Protein AF-C5KA38-F1 (afdb_monomer_lite)

pLDDT: mean 78.6, std 17.28, range [44.78, 96.94]

Organism: Perkinsus marinus (strain ATCC 50983 / TXsc) (NCBI:txid423536)

Foldseek 3Di:
DPPPVVVVVVVVVVVLLPPQDAAKDKDWDADLQWIKIKIWHDPDSFFIKIKIWTDGVPGDIDIDIDGRFGWDADSVVGDIGTDD

Secondary structure (DSSP, 8-state):
----HHHHHHHHHHHHHS----EEEEEEEEETTEEEEEEEEE-SSSEEEEEEEEE-TTS--EEEEEEEEEEEEETTTTEEEE--

Structure (mmCIF, N/CA/C/O backbone):
data_AF-C5KA38-F1
#
_entry.id   AF-C5KA38-F1
#
loop_
_atom_site.group_PDB
_atom_site.id
_atom_site.type_symbol
_atom_site.label_atom_id
_atom_site.label_alt_id
_atom_site.label_comp_id
_atom_site.label_asym_id
_atom_site.label_entity_id
_atom_site.label_seq_id
_atom_site.pdbx_PDB_ins_code
_atom_site.Cartn_x
_atom_site.Cartn_y
_atom_site.Cartn_z
_atom_site.occupancy
_atom_site.B_iso_or_equiv
_atom_site.auth_seq_id
_atom_site.auth_comp_id
_atom_site.auth_asym_id
_atom_site.auth_atom_id
_atom_site.pdbx_PDB_model_num
ATOM 1 N N . MET A 1 1 ? 3.571 8.613 51.921 1.00 49.12 1 MET A N 1
ATOM 2 C CA . MET A 1 1 ? 2.685 8.878 50.765 1.00 49.12 1 MET A CA 1
ATOM 3 C C . MET A 1 1 ? 3.511 9.410 49.601 1.00 49.12 1 MET A C 1
ATOM 5 O O . MET A 1 1 ? 3.948 10.547 49.682 1.00 49.12 1 MET A O 1
ATOM 9 N N . ARG A 1 2 ? 3.767 8.593 48.570 1.00 49.91 2 ARG A N 1
ATOM 10 C CA . ARG A 1 2 ? 4.063 9.005 47.176 1.00 49.91 2 ARG A CA 1
ATOM 11 C C . ARG A 1 2 ? 4.232 7.741 46.322 1.00 49.91 2 ARG A C 1
ATOM 13 O O . ARG A 1 2 ? 5.298 7.432 45.816 1.00 49.91 2 ARG A O 1
ATOM 20 N N . GLN A 1 3 ? 3.138 6.995 46.203 1.00 52.00 3 GLN A N 1
ATOM 21 C CA . GLN A 1 3 ? 2.999 5.828 45.327 1.00 52.00 3 GLN A CA 1
ATOM 22 C C . GLN A 1 3 ? 2.129 6.216 44.122 1.00 52.00 3 GLN A C 1
ATOM 24 O O . GLN A 1 3 ? 1.153 5.558 43.802 1.00 52.00 3 GLN A O 1
ATOM 29 N N . TYR A 1 4 ? 2.437 7.357 43.501 1.00 52.06 4 TYR A N 1
ATOM 30 C CA . TYR A 1 4 ? 1.698 7.848 42.332 1.00 52.06 4 TYR A CA 1
ATOM 31 C C . TYR A 1 4 ? 2.521 7.720 41.047 1.00 52.06 4 TYR A C 1
ATOM 33 O O . TYR A 1 4 ? 1.953 7.522 39.984 1.00 52.06 4 TYR A O 1
ATOM 41 N N . SER A 1 5 ? 3.858 7.725 41.130 1.00 50.78 5 SER A N 1
ATOM 42 C CA . SER A 1 5 ? 4.715 7.702 39.934 1.00 50.78 5 SER A CA 1
ATOM 43 C C . SER A 1 5 ? 4.671 6.380 39.158 1.00 50.78 5 SER A C 1
ATOM 45 O O . SER A 1 5 ? 4.836 6.392 37.945 1.00 50.78 5 SER A O 1
ATOM 47 N N . LEU A 1 6 ? 4.430 5.248 39.833 1.00 49.91 6 LEU A N 1
ATOM 48 C CA . LEU A 1 6 ? 4.384 3.932 39.180 1.00 49.91 6 LEU A CA 1
ATOM 49 C C . LEU A 1 6 ? 3.050 3.677 38.453 1.00 49.91 6 LEU A C 1
ATOM 51 O O . LEU A 1 6 ? 3.021 2.991 37.438 1.00 49.91 6 LEU A O 1
ATOM 55 N N . VAL A 1 7 ? 1.952 4.253 38.955 1.00 57.38 7 VAL A N 1
ATOM 56 C CA . VAL A 1 7 ? 0.599 4.053 38.408 1.00 57.38 7 VAL A CA 1
ATOM 57 C C . VAL A 1 7 ? 0.429 4.788 37.074 1.00 57.38 7 VAL A C 1
ATOM 59 O O . VAL A 1 7 ? -0.139 4.231 36.140 1.00 57.38 7 VAL A O 1
ATOM 62 N N . PHE A 1 8 ? 0.989 5.997 36.942 1.00 55.84 8 PHE A N 1
ATOM 63 C CA . PHE A 1 8 ? 0.957 6.749 35.680 1.00 55.84 8 PHE A CA 1
ATOM 64 C C . PHE A 1 8 ? 1.744 6.071 34.551 1.00 55.84 8 PHE A C 1
ATOM 66 O O . PHE A 1 8 ? 1.322 6.140 33.401 1.00 55.84 8 PHE A O 1
ATOM 73 N N . LEU A 1 9 ? 2.849 5.383 34.865 1.00 47.66 9 LEU A N 1
ATOM 74 C CA . LEU A 1 9 ? 3.635 4.665 33.858 1.00 47.66 9 LEU A CA 1
ATOM 75 C C . LEU A 1 9 ? 2.870 3.443 33.317 1.00 47.66 9 LEU A C 1
ATOM 77 O O . LEU A 1 9 ? 2.853 3.213 32.114 1.00 47.66 9 LEU A O 1
ATOM 81 N N . LEU A 1 10 ? 2.180 2.704 34.194 1.00 48.06 10 LEU A N 1
ATOM 82 C CA . LEU A 1 10 ? 1.348 1.555 33.811 1.00 48.06 10 LEU A CA 1
ATOM 83 C C . LEU A 1 10 ? 0.125 1.964 32.974 1.00 48.06 10 LEU A C 1
ATOM 85 O O . LEU A 1 10 ? -0.178 1.287 32.000 1.00 48.06 10 LEU A O 1
ATOM 89 N N . LEU A 1 11 ? -0.531 3.082 33.312 1.00 51.06 11 LEU A N 1
ATOM 90 C CA . LEU A 1 11 ? -1.670 3.627 32.555 1.00 51.06 11 LEU A CA 1
ATOM 91 C C . LEU A 1 11 ? -1.276 4.132 31.159 1.00 51.06 11 LEU A C 1
ATOM 93 O O . LEU A 1 11 ? -2.057 4.021 30.217 1.00 51.06 11 LEU A O 1
ATOM 97 N N . ALA A 1 12 ? -0.070 4.688 31.017 1.00 46.12 12 ALA A N 1
ATOM 98 C CA . ALA A 1 12 ? 0.447 5.109 29.719 1.00 46.12 12 ALA A CA 1
ATOM 99 C C . ALA A 1 12 ? 0.772 3.904 28.821 1.00 46.12 12 ALA A C 1
ATOM 101 O O . ALA A 1 12 ? 0.486 3.945 27.628 1.00 46.12 12 ALA A O 1
ATOM 102 N N . LEU A 1 13 ? 1.311 2.814 29.386 1.00 44.78 13 LEU A N 1
ATOM 103 C CA . LEU A 1 13 ? 1.581 1.589 28.627 1.00 44.78 13 LEU A CA 1
ATOM 104 C C . LEU A 1 13 ? 0.294 0.899 28.156 1.00 44.78 13 LEU A C 1
ATOM 106 O O . LEU A 1 13 ? 0.241 0.466 27.009 1.00 44.78 13 LEU A O 1
ATOM 110 N N . SER A 1 14 ? -0.751 0.828 28.986 1.00 49.09 14 SER A N 1
ATOM 111 C CA . SER A 1 14 ? -2.043 0.283 28.545 1.00 49.09 14 SER A CA 1
ATOM 112 C C . SER A 1 14 ? -2.742 1.177 27.518 1.00 49.09 14 SER A C 1
ATOM 114 O O . SER A 1 14 ? -3.368 0.655 26.605 1.00 49.09 14 SER A O 1
ATOM 116 N N . GLY A 1 15 ? -2.577 2.503 27.596 1.00 48.31 15 GLY A N 1
ATOM 117 C CA . GLY A 1 15 ? -3.078 3.426 26.571 1.00 48.31 15 GLY A CA 1
ATOM 118 C C . GLY A 1 15 ? -2.359 3.316 25.220 1.00 48.31 15 GLY A C 1
ATOM 119 O O . GLY A 1 15 ? -2.988 3.532 24.189 1.00 48.31 15 GLY A O 1
ATOM 120 N N . LEU A 1 16 ? -1.068 2.957 25.204 1.00 46.75 16 LEU A N 1
ATOM 121 C CA . LEU A 1 16 ? -0.330 2.698 23.960 1.00 46.75 16 LEU A CA 1
ATOM 122 C C . LEU A 1 16 ? -0.690 1.346 23.324 1.00 46.75 16 LEU A C 1
ATOM 124 O O . LEU A 1 16 ? -0.650 1.246 22.104 1.00 46.75 16 LEU A O 1
ATOM 128 N N . LEU A 1 17 ? -1.050 0.331 24.120 1.00 49.12 17 LEU A N 1
ATOM 129 C CA . LEU A 1 17 ? -1.506 -0.968 23.599 1.00 49.12 17 LEU A CA 1
ATOM 130 C C . LEU A 1 17 ? -2.908 -0.901 22.959 1.00 49.12 17 LEU A C 1
ATOM 132 O O . LEU A 1 17 ? -3.219 -1.730 22.107 1.00 49.12 17 LEU A O 1
ATOM 136 N N . ASP A 1 18 ? -3.732 0.076 23.351 1.00 50.50 18 ASP A N 1
ATOM 137 C CA . ASP A 1 18 ? -5.098 0.301 22.837 1.00 50.50 18 ASP A CA 1
ATOM 138 C C . ASP A 1 18 ? -5.188 1.433 21.795 1.00 50.50 18 ASP A C 1
ATOM 140 O O . ASP A 1 18 ? -6.260 1.729 21.261 1.00 50.50 18 ASP A O 1
ATOM 144 N N . ALA A 1 19 ? -4.073 2.102 21.489 1.00 55.47 19 ALA A N 1
ATOM 145 C CA . ALA A 1 19 ? -4.055 3.128 20.458 1.00 55.47 19 ALA A CA 1
ATOM 146 C C . ALA A 1 19 ? -4.146 2.447 19.088 1.00 55.47 19 ALA A C 1
ATOM 148 O O . ALA A 1 19 ? -3.142 1.995 18.538 1.00 55.47 19 ALA A O 1
ATOM 149 N N . GLN A 1 20 ? -5.359 2.368 18.534 1.00 62.72 20 GLN A N 1
ATOM 150 C CA . GLN A 1 20 ? -5.541 1.971 17.140 1.00 62.72 20 GLN A CA 1
ATOM 151 C C . GLN A 1 20 ? -4.596 2.786 16.245 1.00 62.72 20 GLN A C 1
ATOM 153 O O . GLN A 1 20 ? -4.423 3.990 16.484 1.00 62.72 20 GLN A O 1
ATOM 158 N N . PRO A 1 21 ? -3.978 2.158 15.227 1.00 69.88 21 PRO A N 1
ATOM 159 C CA . PRO A 1 21 ? -3.080 2.860 14.330 1.00 69.88 21 PRO A CA 1
ATOM 160 C C . PRO A 1 21 ? -3.851 4.027 13.721 1.00 69.88 21 PRO A C 1
ATOM 162 O O . PRO A 1 21 ? -4.971 3.868 13.248 1.00 69.88 21 PRO A O 1
ATOM 165 N N . SER A 1 22 ? -3.284 5.221 13.798 1.00 72.62 22 SER A N 1
ATOM 166 C CA . SER A 1 22 ? -3.862 6.420 13.207 1.00 72.62 22 SER A CA 1
ATOM 167 C C . SER A 1 22 ? -2.743 7.199 12.538 1.00 72.62 22 SER A C 1
ATOM 169 O O . SER A 1 22 ? -1.617 7.241 13.037 1.00 72.62 22 SER A O 1
ATOM 171 N N . GLY A 1 23 ? -3.042 7.783 11.380 1.00 79.75 23 GLY A N 1
ATOM 172 C CA . GLY A 1 23 ? -2.065 8.527 10.594 1.00 79.75 23 GLY A CA 1
ATOM 173 C C . GLY A 1 23 ? -1.653 7.826 9.304 1.00 79.75 23 GLY A C 1
ATOM 174 O O . GLY A 1 23 ? -2.392 7.022 8.735 1.00 79.75 23 GLY A O 1
ATOM 175 N N . LYS A 1 24 ? -0.483 8.223 8.804 1.00 83.94 24 LYS A N 1
ATOM 176 C CA . LYS A 1 24 ? 0.021 7.897 7.471 1.00 83.94 24 LYS A CA 1
ATOM 177 C C . LYS A 1 24 ? 1.298 7.072 7.581 1.00 83.94 24 LYS A C 1
ATOM 179 O O . LYS A 1 24 ? 2.257 7.496 8.224 1.00 83.94 24 LYS A O 1
ATOM 184 N N . TYR A 1 25 ? 1.302 5.924 6.920 1.00 83.75 25 TYR A N 1
ATOM 185 C CA . TYR A 1 25 ? 2.391 4.958 6.889 1.00 83.75 25 TYR A CA 1
ATOM 186 C C . TYR A 1 25 ? 2.937 4.894 5.471 1.00 83.75 25 TYR A C 1
ATOM 188 O O . TYR A 1 25 ? 2.192 4.637 4.530 1.00 83.75 25 TYR A O 1
ATOM 196 N N . CYS A 1 26 ? 4.234 5.134 5.314 1.00 85.44 26 CYS A N 1
ATOM 197 C CA . CYS A 1 26 ? 4.890 5.092 4.014 1.00 85.44 26 CYS A CA 1
ATOM 198 C C . CYS A 1 26 ? 5.984 4.029 4.026 1.00 85.44 26 CYS A C 1
ATOM 200 O O . CYS A 1 26 ? 6.763 3.946 4.976 1.00 85.44 26 CYS A O 1
ATOM 202 N N . GLY A 1 27 ? 6.066 3.254 2.952 1.00 87.38 27 GLY A N 1
ATOM 203 C CA . GLY A 1 27 ?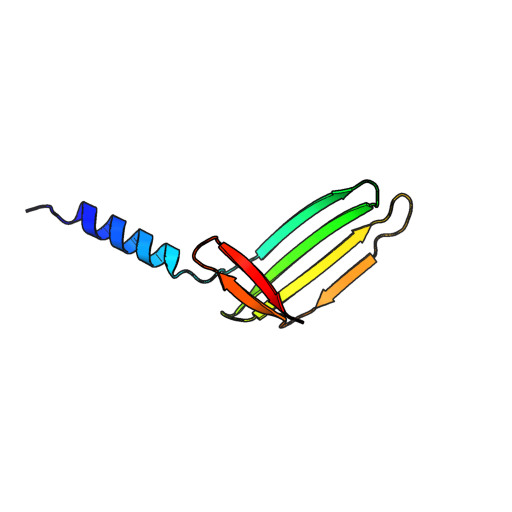 7.145 2.310 2.702 1.00 87.38 27 GLY A CA 1
ATOM 204 C C . GLY A 1 27 ? 7.624 2.450 1.267 1.00 87.38 27 GLY A C 1
ATOM 205 O O . GLY A 1 27 ? 6.825 2.629 0.353 1.00 87.38 27 GLY A O 1
ATOM 206 N N . SER A 1 28 ? 8.927 2.376 1.051 1.00 92.50 28 SER A N 1
ATOM 207 C CA . SER A 1 28 ? 9.501 2.333 -0.289 1.00 92.50 28 SER A CA 1
ATOM 208 C C . SER A 1 28 ? 10.673 1.370 -0.327 1.00 92.50 28 SER A C 1
ATOM 210 O O . SER A 1 28 ? 11.273 1.048 0.703 1.00 92.50 28 SER A O 1
ATOM 212 N N . GLY A 1 29 ? 10.987 0.890 -1.520 1.00 92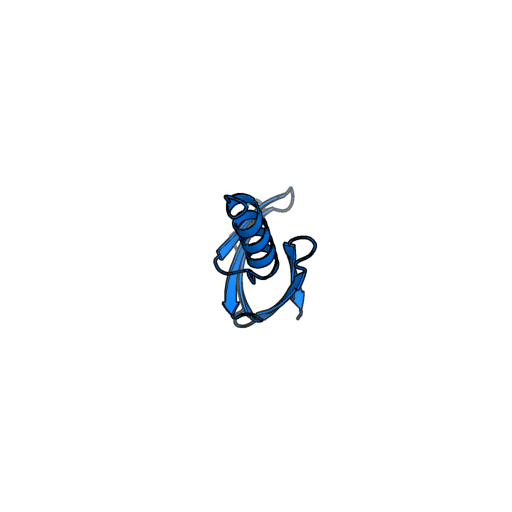.44 29 GLY A N 1
ATOM 213 C CA . GLY A 1 29 ? 12.108 -0.006 -1.726 1.00 92.44 29 GLY A CA 1
ATOM 214 C C . GLY A 1 29 ? 12.502 -0.105 -3.188 1.00 92.44 29 GLY A C 1
ATOM 215 O O . GLY A 1 29 ? 11.751 0.270 -4.087 1.00 92.44 29 GLY A O 1
ATOM 216 N N . SER A 1 30 ? 13.697 -0.643 -3.395 1.00 94.69 30 SER A N 1
ATOM 217 C CA . SER A 1 30 ? 14.279 -0.879 -4.712 1.00 94.69 30 SER A CA 1
ATOM 218 C C . SER A 1 30 ? 14.612 -2.354 -4.858 1.00 94.69 30 SER A C 1
ATOM 220 O O . SER A 1 30 ? 15.152 -2.982 -3.944 1.00 94.69 30 SER A O 1
ATOM 222 N N . THR A 1 31 ? 14.295 -2.914 -6.018 1.00 91.50 31 THR A N 1
ATOM 223 C CA . THR A 1 31 ? 14.564 -4.312 -6.364 1.00 91.50 31 THR A CA 1
ATOM 224 C C . THR A 1 31 ? 15.191 -4.389 -7.753 1.00 91.50 31 THR A C 1
ATOM 226 O O . THR A 1 31 ? 15.157 -3.425 -8.514 1.00 91.50 31 THR A O 1
ATOM 229 N N . ILE A 1 32 ? 15.703 -5.563 -8.138 1.00 93.94 32 ILE A N 1
ATOM 230 C CA . ILE A 1 32 ? 16.165 -5.798 -9.520 1.00 93.94 32 ILE A CA 1
ATOM 231 C C . ILE A 1 32 ? 15.046 -5.651 -10.562 1.00 93.94 32 ILE A C 1
ATOM 233 O O . ILE A 1 32 ? 15.328 -5.527 -11.750 1.00 93.94 32 ILE A O 1
ATOM 237 N N . PHE A 1 33 ? 13.787 -5.687 -10.123 1.00 92.31 33 PHE A N 1
ATOM 238 C CA . PHE A 1 33 ? 12.621 -5.583 -10.987 1.00 92.31 33 PHE A CA 1
ATOM 239 C C . PHE A 1 33 ? 12.084 -4.165 -11.090 1.00 92.31 33 PHE A C 1
ATOM 241 O O . PHE A 1 33 ? 11.284 -3.936 -11.984 1.00 92.31 33 PHE A O 1
ATOM 248 N N . GLY A 1 34 ? 12.528 -3.233 -10.241 1.00 93.94 34 GLY A N 1
ATOM 249 C CA . GLY A 1 34 ? 12.048 -1.854 -10.206 1.00 93.94 34 GLY A CA 1
ATOM 250 C C . GLY A 1 34 ? 11.977 -1.275 -8.800 1.00 93.94 34 GLY A C 1
ATOM 251 O O . GLY A 1 34 ? 12.232 -1.965 -7.804 1.00 93.94 34 GLY A O 1
ATOM 252 N N . ASP A 1 35 ? 11.603 -0.004 -8.749 1.00 95.62 35 ASP A N 1
ATOM 253 C CA . ASP A 1 35 ? 11.365 0.745 -7.520 1.00 95.62 35 ASP A CA 1
ATOM 254 C C . ASP A 1 35 ? 9.878 0.730 -7.179 1.00 95.62 35 ASP A C 1
ATOM 256 O O . ASP A 1 35 ? 9.022 0.780 -8.064 1.00 95.62 35 ASP A O 1
ATOM 260 N N . PHE A 1 36 ? 9.554 0.686 -5.891 1.00 94.25 36 PHE A N 1
ATOM 261 C CA . PHE A 1 36 ? 8.180 0.771 -5.418 1.00 94.25 36 PHE A CA 1
ATOM 262 C C . PHE A 1 36 ? 8.052 1.743 -4.248 1.00 94.25 36 PHE A C 1
ATOM 264 O O . PHE A 1 36 ? 8.968 1.917 -3.440 1.00 94.25 36 PHE A O 1
ATOM 271 N N . ALA A 1 37 ? 6.877 2.353 -4.143 1.00 92.88 37 ALA A N 1
ATOM 272 C CA . ALA A 1 37 ? 6.465 3.162 -3.008 1.00 92.88 37 ALA A CA 1
ATOM 273 C C . ALA A 1 37 ? 4.999 2.872 -2.686 1.00 92.88 37 ALA A C 1
ATOM 275 O O . ALA A 1 37 ? 4.163 2.793 -3.585 1.00 92.88 37 ALA A O 1
ATOM 276 N N . VAL A 1 38 ? 4.692 2.722 -1.404 1.00 92.31 38 VAL A N 1
ATOM 277 C CA . VAL A 1 38 ? 3.351 2.487 -0.878 1.00 92.31 38 VAL A CA 1
ATOM 278 C C . VAL A 1 38 ? 3.088 3.483 0.239 1.00 92.31 38 VAL A C 1
ATOM 280 O O . VAL A 1 38 ? 3.940 3.739 1.091 1.00 92.31 38 VAL A O 1
ATOM 283 N N . GLU A 1 39 ? 1.889 4.031 0.236 1.00 91.50 39 GLU A N 1
ATOM 284 C CA . GLU A 1 39 ? 1.354 4.903 1.261 1.00 91.50 39 GLU A CA 1
ATOM 285 C C . GLU A 1 39 ? 0.015 4.339 1.730 1.00 91.50 39 GLU A C 1
ATOM 287 O O . GLU A 1 39 ? -0.862 4.048 0.921 1.00 91.50 39 GLU A O 1
ATOM 292 N N . ILE A 1 40 ? -0.136 4.188 3.042 1.00 89.12 40 ILE A N 1
ATOM 293 C CA . ILE A 1 40 ? -1.359 3.738 3.699 1.00 89.12 40 ILE A CA 1
ATOM 294 C C . ILE A 1 40 ? -1.787 4.839 4.662 1.00 89.12 40 ILE A C 1
ATOM 296 O O . ILE A 1 40 ? -1.036 5.218 5.563 1.00 89.12 40 ILE A O 1
ATOM 300 N N . VAL A 1 41 ? -2.993 5.359 4.485 1.00 90.75 41 VAL A N 1
ATOM 301 C CA . VAL A 1 41 ? -3.585 6.379 5.350 1.00 90.75 41 VAL A CA 1
ATOM 302 C C . VAL A 1 41 ? -4.746 5.749 6.094 1.00 90.75 41 VAL A C 1
ATOM 304 O O . VAL A 1 41 ? -5.753 5.401 5.487 1.00 90.75 41 VAL A O 1
ATOM 307 N N . ILE A 1 42 ? -4.626 5.613 7.412 1.00 88.31 42 ILE A N 1
ATOM 308 C CA . ILE A 1 42 ? -5.726 5.101 8.227 1.00 88.31 42 ILE A CA 1
ATOM 309 C C . ILE A 1 42 ? -6.801 6.182 8.348 1.00 88.31 42 ILE A C 1
ATOM 311 O O . ILE A 1 42 ? -6.549 7.257 8.899 1.00 88.31 42 ILE A O 1
ATOM 315 N N . THR A 1 43 ? -7.993 5.900 7.824 1.00 89.06 43 THR A N 1
ATOM 316 C CA . THR A 1 43 ? -9.127 6.836 7.801 1.00 89.06 43 THR A CA 1
ATOM 317 C C . THR A 1 43 ? -10.123 6.569 8.927 1.00 89.06 43 THR A C 1
ATOM 319 O O . THR A 1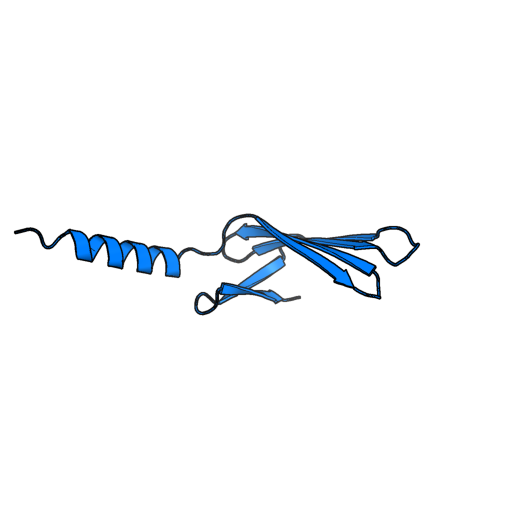 43 ? -10.811 7.490 9.369 1.00 89.06 43 THR A O 1
ATOM 322 N N . SER A 1 44 ? -10.181 5.334 9.434 1.00 87.12 44 SER A N 1
ATOM 323 C CA . SER A 1 44 ? -10.973 4.961 10.607 1.00 87.12 44 SER A CA 1
ATOM 324 C C . SER A 1 44 ? -10.347 3.787 11.360 1.00 87.12 44 SER A C 1
ATOM 326 O O . SER A 1 44 ? -9.365 3.206 10.920 1.00 87.12 44 SER A O 1
ATOM 328 N N . SER A 1 45 ? -10.986 3.376 12.454 1.00 82.56 45 SER A N 1
ATOM 329 C CA . SER A 1 45 ? -10.653 2.185 13.241 1.00 82.56 45 SER A CA 1
ATOM 330 C C . SER A 1 45 ? -10.615 0.862 12.460 1.00 82.56 45 SER A C 1
ATOM 332 O O . SER A 1 45 ? -10.161 -0.145 13.002 1.00 82.56 45 SER A O 1
ATOM 334 N N . THR A 1 46 ? -11.153 0.835 11.237 1.00 86.00 46 THR A N 1
ATOM 335 C CA . THR A 1 46 ? -11.298 -0.380 10.416 1.00 86.00 46 THR A CA 1
ATOM 336 C C . THR A 1 46 ? -11.010 -0.166 8.931 1.00 86.00 46 THR A C 1
ATOM 338 O O . THR A 1 46 ? -11.049 -1.131 8.170 1.00 86.00 46 THR A O 1
ATOM 341 N N . THR A 1 47 ? -10.742 1.071 8.498 1.00 89.19 47 THR A N 1
ATOM 342 C CA . THR A 1 47 ? -10.555 1.414 7.081 1.00 89.19 47 THR A CA 1
ATOM 343 C C . THR A 1 47 ? -9.300 2.240 6.836 1.00 89.19 47 THR A C 1
ATOM 345 O O . THR A 1 47 ? -8.935 3.100 7.643 1.00 89.19 47 THR A O 1
ATOM 348 N N . ALA A 1 48 ? -8.675 2.008 5.687 1.00 89.88 48 ALA A N 1
ATOM 349 C CA . ALA A 1 48 ? -7.514 2.740 5.214 1.00 89.88 48 ALA A CA 1
ATOM 350 C C . ALA A 1 48 ? -7.620 3.053 3.715 1.00 89.88 48 ALA A C 1
ATOM 352 O O . ALA A 1 48 ? -8.182 2.279 2.942 1.00 89.88 48 ALA A O 1
ATOM 353 N N . ASP A 1 49 ? -7.025 4.164 3.304 1.00 91.69 49 ASP A N 1
ATOM 354 C CA . ASP A 1 49 ? -6.771 4.474 1.901 1.00 91.69 49 ASP A CA 1
ATOM 355 C C . ASP A 1 49 ? -5.346 4.033 1.555 1.00 91.69 49 ASP A C 1
ATOM 357 O O . ASP A 1 49 ? -4.405 4.319 2.296 1.00 91.69 49 ASP A O 1
ATOM 361 N N . ILE A 1 50 ? -5.176 3.342 0.430 1.00 91.56 50 ILE A N 1
ATOM 362 C CA . ILE A 1 50 ? -3.889 2.807 -0.022 1.00 91.56 50 ILE A CA 1
ATOM 363 C C . ILE A 1 50 ? -3.539 3.437 -1.364 1.00 91.56 50 ILE A C 1
ATOM 365 O O . ILE A 1 50 ? -4.338 3.425 -2.301 1.00 91.56 50 ILE A O 1
ATOM 369 N N . TYR A 1 51 ? -2.323 3.951 -1.471 1.00 93.75 51 TYR A N 1
ATOM 370 C CA . TYR A 1 51 ? -1.718 4.418 -2.707 1.00 93.75 51 TYR A CA 1
ATOM 371 C C . TYR A 1 51 ? -0.428 3.648 -2.956 1.00 93.75 51 TYR A C 1
ATOM 373 O O . TYR A 1 51 ? 0.397 3.511 -2.056 1.00 93.75 51 TYR A O 1
ATOM 381 N N . ALA A 1 52 ? -0.241 3.152 -4.173 1.00 93.81 52 ALA A N 1
ATOM 382 C CA . ALA A 1 52 ? 0.961 2.427 -4.552 1.00 93.81 52 ALA A CA 1
ATOM 383 C C . ALA A 1 52 ? 1.463 2.894 -5.917 1.00 93.81 52 ALA A C 1
ATOM 385 O O . ALA A 1 52 ? 0.680 3.128 -6.840 1.00 93.81 52 ALA A O 1
ATOM 386 N N . VAL A 1 53 ? 2.781 2.998 -6.038 1.00 95.62 53 VAL A N 1
ATOM 387 C CA . VAL A 1 53 ? 3.496 3.317 -7.274 1.00 95.62 53 VAL A CA 1
ATOM 388 C C . VAL A 1 53 ? 4.581 2.280 -7.483 1.00 95.62 53 VAL A C 1
ATOM 390 O O . VAL A 1 53 ? 5.260 1.873 -6.539 1.00 95.62 53 VAL A O 1
ATOM 393 N N . TYR A 1 54 ? 4.760 1.892 -8.735 1.00 95.75 54 TYR A N 1
ATOM 394 C CA . TYR A 1 54 ? 5.819 1.018 -9.188 1.00 95.75 54 TYR A CA 1
ATOM 395 C C . TYR A 1 54 ? 6.469 1.584 -10.449 1.00 95.75 54 TYR A C 1
ATOM 397 O O . TYR A 1 54 ? 5.783 1.953 -11.403 1.00 95.75 54 TYR A O 1
ATOM 405 N N . THR A 1 55 ? 7.796 1.606 -10.462 1.00 96.94 55 THR A N 1
ATOM 406 C CA . THR A 1 55 ? 8.603 2.080 -11.584 1.00 96.94 55 THR A CA 1
ATOM 407 C C . THR A 1 55 ? 9.512 0.946 -12.060 1.00 96.94 55 THR A C 1
ATOM 409 O O . THR A 1 55 ? 10.473 0.609 -11.363 1.00 96.94 55 THR A O 1
ATOM 412 N N . PRO A 1 56 ? 9.244 0.331 -13.226 1.00 95.50 56 PRO A N 1
ATOM 413 C CA . PRO A 1 56 ? 10.113 -0.699 -13.781 1.00 95.50 56 PRO A CA 1
ATOM 414 C C . PRO A 1 56 ? 11.446 -0.108 -14.299 1.00 95.50 56 PRO A C 1
ATOM 416 O O . PRO A 1 56 ? 11.495 1.059 -14.694 1.00 95.50 56 PRO A O 1
ATOM 419 N N . PRO A 1 57 ? 12.534 -0.900 -14.370 1.00 95.62 57 PRO A N 1
ATOM 420 C CA . PRO A 1 57 ? 13.830 -0.466 -14.861 1.00 95.62 57 PRO A CA 1
ATOM 421 C C . PRO A 1 57 ? 13.735 0.035 -16.299 1.00 95.62 57 PRO A C 1
ATOM 423 O O . PRO A 1 57 ? 13.393 -0.719 -17.209 1.00 95.62 57 PRO A O 1
ATOM 426 N N . GLY A 1 58 ? 14.054 1.313 -16.502 1.00 92.25 58 GLY A N 1
ATOM 427 C CA . GLY A 1 58 ? 14.040 1.940 -17.824 1.00 92.25 58 GLY A CA 1
ATOM 428 C C . GLY A 1 58 ? 12.647 2.125 -18.433 1.00 92.25 58 GLY A C 1
ATOM 429 O O . GLY A 1 58 ? 12.562 2.421 -19.623 1.00 92.25 58 GLY A O 1
ATOM 430 N N . GLY A 1 59 ? 11.579 1.944 -17.653 1.00 92.12 59 GLY A N 1
ATOM 431 C CA . GLY A 1 59 ? 10.207 2.207 -18.076 1.00 92.12 59 GLY A CA 1
ATOM 432 C C . GLY A 1 59 ? 9.551 3.323 -17.267 1.00 92.12 59 GLY A C 1
ATOM 433 O O . GLY A 1 59 ? 10.143 3.885 -16.346 1.00 92.12 59 GLY A O 1
ATOM 434 N N . ASP A 1 60 ? 8.307 3.627 -17.625 1.00 94.56 60 ASP A N 1
ATOM 435 C CA . ASP A 1 60 ? 7.525 4.669 -16.969 1.00 94.56 60 ASP A CA 1
ATOM 436 C C . ASP A 1 60 ? 6.870 4.161 -15.682 1.00 94.56 60 ASP A C 1
ATOM 438 O O . ASP A 1 60 ? 6.418 3.016 -15.593 1.00 94.56 60 ASP A O 1
ATOM 442 N N . ALA A 1 61 ? 6.793 5.040 -14.684 1.00 93.19 61 ALA A N 1
ATOM 443 C CA . ALA A 1 61 ? 6.107 4.755 -13.433 1.00 93.19 61 ALA A CA 1
ATOM 444 C C . ALA A 1 61 ? 4.598 4.562 -13.656 1.00 93.19 61 ALA A C 1
ATOM 446 O O . ALA A 1 61 ? 3.950 5.350 -14.348 1.00 93.19 61 ALA A O 1
ATOM 447 N N . GLY A 1 62 ? 4.031 3.543 -13.012 1.00 94.56 62 GLY A N 1
ATOM 448 C CA . GLY A 1 62 ? 2.594 3.299 -12.923 1.00 94.56 62 GLY A CA 1
ATOM 449 C C . GLY A 1 62 ? 2.142 3.280 -11.468 1.00 94.56 62 GLY A C 1
ATOM 450 O O . GLY A 1 62 ? 2.903 2.906 -10.579 1.00 94.56 62 GLY A O 1
ATOM 451 N N . GLY A 1 63 ? 0.903 3.679 -11.20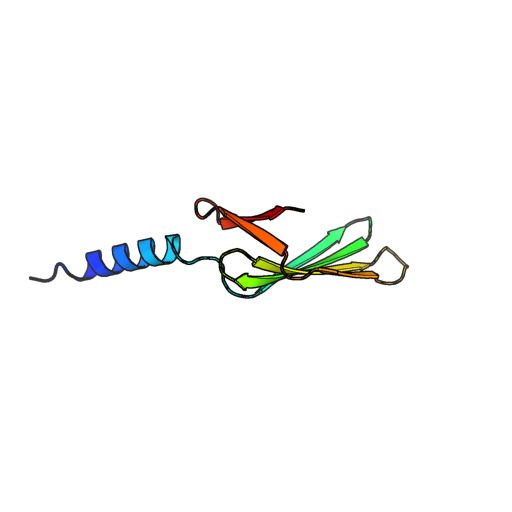0 1.00 93.94 63 GLY A N 1
ATOM 452 C CA . GLY A 1 63 ? 0.375 3.682 -9.841 1.00 93.94 63 GLY A CA 1
ATOM 453 C C . GLY A 1 63 ? -1.138 3.569 -9.794 1.00 93.94 63 GLY A C 1
ATOM 454 O O . GLY A 1 63 ? -1.826 3.733 -10.802 1.00 93.94 63 GLY A O 1
ATOM 455 N N . GLY A 1 64 ? -1.643 3.278 -8.603 1.00 93.69 64 GLY A N 1
ATOM 456 C CA . GLY A 1 64 ? -3.065 3.149 -8.330 1.00 93.69 64 GLY A CA 1
ATOM 457 C C . GLY A 1 64 ? -3.382 3.528 -6.894 1.00 93.69 64 GLY A C 1
ATOM 458 O O . GLY A 1 64 ? -2.515 3.509 -6.018 1.00 93.69 64 GLY A O 1
ATOM 459 N N . ASN A 1 65 ? -4.641 3.882 -6.658 1.00 94.19 65 ASN A N 1
ATOM 460 C CA . ASN A 1 65 ? -5.160 4.126 -5.325 1.00 94.19 65 ASN A CA 1
ATOM 461 C C . ASN A 1 65 ? -6.452 3.335 -5.107 1.00 94.19 65 ASN A C 1
ATOM 463 O O . ASN A 1 65 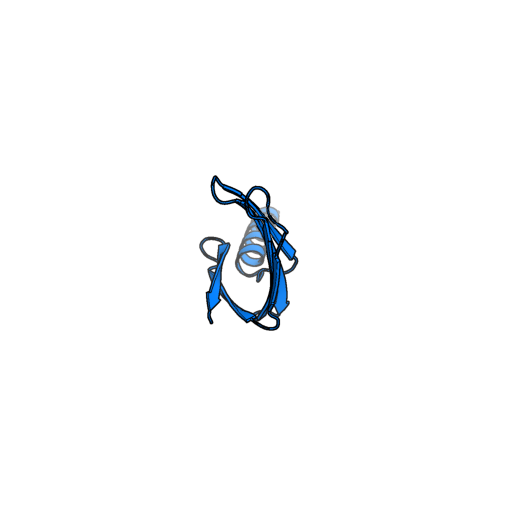? -7.302 3.268 -5.995 1.00 94.19 65 ASN A O 1
ATOM 467 N N . VAL A 1 66 ? -6.614 2.791 -3.907 1.00 92.88 66 VAL A N 1
ATOM 468 C CA . VAL A 1 66 ? -7.852 2.162 -3.442 1.00 92.88 66 VAL A CA 1
ATOM 469 C C . VAL A 1 66 ? -8.245 2.839 -2.140 1.00 92.88 66 VAL A C 1
ATOM 471 O O . VAL A 1 66 ? -7.390 3.136 -1.309 1.00 92.88 66 VAL A O 1
ATOM 474 N N . LYS A 1 67 ? -9.530 3.147 -1.992 1.00 92.31 67 LYS A N 1
ATOM 475 C CA . LYS A 1 67 ? -10.067 3.820 -0.810 1.00 92.31 67 LYS A CA 1
ATOM 476 C C . LYS A 1 67 ? -10.918 2.880 0.017 1.00 92.31 67 LYS A C 1
ATOM 478 O O . LYS A 1 67 ? -11.416 1.889 -0.516 1.00 92.31 67 LYS A O 1
ATOM 483 N N . ASP A 1 68 ? -11.100 3.239 1.283 1.00 90.69 68 ASP A N 1
ATOM 484 C CA . ASP A 1 68 ? -12.005 2.552 2.210 1.00 90.69 68 ASP A CA 1
ATOM 485 C C . ASP A 1 68 ? -11.702 1.048 2.347 1.00 90.69 68 ASP A C 1
ATOM 487 O O . ASP A 1 68 ? -12.591 0.219 2.560 1.00 90.69 68 ASP A O 1
ATOM 491 N N . VAL A 1 69 ? -10.421 0.690 2.234 1.00 89.81 69 VAL A N 1
ATOM 492 C CA . VAL A 1 69 ? -9.950 -0.688 2.317 1.00 89.81 69 VAL A CA 1
ATOM 493 C C . VAL A 1 69 ? -10.045 -1.155 3.758 1.00 89.81 69 VAL A C 1
ATOM 495 O O . VAL A 1 69 ? -9.485 -0.531 4.663 1.00 89.81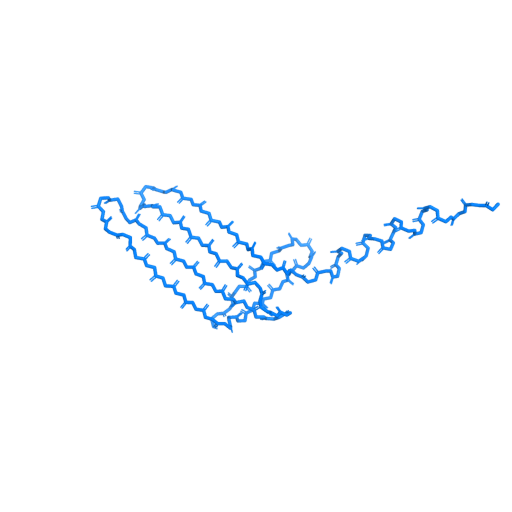 69 VAL A O 1
ATOM 498 N N . LYS A 1 70 ? -10.749 -2.265 3.981 1.00 90.81 70 LYS A N 1
ATOM 499 C CA . LYS A 1 70 ? -10.841 -2.854 5.314 1.00 90.81 70 LYS A CA 1
ATOM 500 C C . LYS A 1 70 ? -9.495 -3.434 5.723 1.00 90.81 70 LYS A C 1
ATOM 502 O O . LYS A 1 70 ? -8.862 -4.159 4.955 1.00 90.81 70 LYS A O 1
ATOM 507 N N . TYR A 1 71 ? -9.090 -3.146 6.953 1.00 83.38 71 TYR A N 1
ATOM 508 C CA . TYR A 1 71 ? -7.874 -3.703 7.526 1.00 83.38 71 TYR A CA 1
ATOM 509 C C . TYR A 1 71 ? -8.117 -4.231 8.938 1.00 83.38 71 TYR A C 1
ATOM 511 O O . TYR A 1 71 ? -9.029 -3.798 9.648 1.00 83.38 71 TYR A O 1
ATOM 519 N N . THR A 1 72 ? -7.267 -5.162 9.353 1.00 84.25 72 THR A N 1
ATOM 520 C CA . THR A 1 72 ? -7.166 -5.621 10.737 1.00 84.25 72 THR A CA 1
ATOM 521 C C . THR A 1 72 ? -5.810 -5.231 11.299 1.00 84.25 72 THR A C 1
ATOM 523 O O . THR A 1 72 ? -4.792 -5.397 10.625 1.00 84.25 72 THR A O 1
ATOM 526 N N . TYR A 1 73 ? -5.802 -4.726 12.530 1.00 78.50 73 TYR A N 1
ATOM 527 C CA . TYR A 1 73 ? -4.587 -4.406 13.270 1.00 78.50 73 TYR A CA 1
ATOM 528 C C . TYR A 1 73 ? -4.346 -5.447 14.353 1.00 78.50 73 TYR A C 1
ATOM 530 O O . TYR A 1 73 ? -5.211 -5.653 15.209 1.00 78.50 73 TYR A O 1
ATOM 538 N N . ASP A 1 74 ? -3.179 -6.079 14.319 1.00 79.56 74 ASP A N 1
ATOM 539 C CA . ASP A 1 74 ? -2.705 -6.915 15.411 1.00 79.56 74 ASP A CA 1
ATOM 540 C C . ASP A 1 74 ? -1.882 -6.048 16.372 1.00 79.56 74 ASP A C 1
ATOM 542 O O . ASP A 1 74 ? -0.742 -5.671 16.101 1.00 79.56 74 ASP A O 1
ATOM 546 N N . SER A 1 75 ? -2.475 -5.707 17.517 1.00 73.44 75 SER A N 1
ATOM 547 C CA . SER A 1 75 ? -1.815 -4.882 18.533 1.00 73.44 75 SER A CA 1
ATOM 548 C C . SER A 1 75 ? -0.684 -5.604 19.269 1.00 73.44 75 SER A C 1
ATOM 550 O O . SER A 1 75 ? 0.092 -4.955 19.972 1.00 73.44 75 SER A O 1
ATOM 552 N N . SER A 1 76 ? -0.554 -6.928 19.120 1.00 74.62 76 SER A N 1
ATOM 553 C CA . SER A 1 76 ? 0.505 -7.701 19.774 1.00 74.62 76 SER A CA 1
ATOM 554 C C . SER A 1 76 ? 1.869 -7.523 19.105 1.00 74.62 76 SER A C 1
ATOM 556 O O . SER A 1 76 ? 2.896 -7.601 19.783 1.00 74.62 76 SER A O 1
ATOM 558 N N . ASN A 1 77 ? 1.884 -7.255 17.798 1.00 78.44 77 ASN A N 1
ATOM 559 C CA . ASN A 1 77 ? 3.104 -7.101 17.006 1.00 78.44 77 ASN A CA 1
ATOM 560 C C . ASN A 1 77 ? 3.133 -5.822 16.147 1.00 78.44 77 ASN A C 1
ATOM 562 O O . ASN A 1 77 ? 4.192 -5.465 15.633 1.00 78.44 77 ASN A O 1
ATOM 566 N N . GLY A 1 78 ? 2.018 -5.094 16.058 1.00 71.31 78 GLY A N 1
ATOM 567 C CA . GLY A 1 78 ? 1.900 -3.864 15.285 1.00 71.31 78 GLY A CA 1
ATOM 568 C C . GLY A 1 78 ? 1.599 -4.079 13.801 1.00 71.31 78 GLY A C 1
ATOM 569 O O . GLY A 1 78 ? 1.709 -3.120 13.034 1.00 71.31 78 GLY A O 1
ATOM 570 N N . ASP A 1 79 ? 1.222 -5.292 13.392 1.00 78.38 79 ASP A N 1
ATOM 571 C CA . ASP A 1 79 ? 0.976 -5.621 11.990 1.00 78.38 79 ASP A CA 1
ATOM 572 C C . ASP A 1 79 ? -0.387 -5.107 11.507 1.00 78.38 79 ASP A C 1
ATOM 574 O O . ASP A 1 79 ? -1.410 -5.191 12.193 1.00 78.38 79 ASP A O 1
ATOM 578 N N . ILE A 1 80 ? -0.409 -4.613 10.268 1.00 74.00 80 ILE A N 1
ATOM 579 C CA . ILE A 1 80 ? -1.623 -4.234 9.541 1.00 74.00 80 ILE A CA 1
ATOM 580 C C . ILE A 1 80 ? -1.825 -5.243 8.416 1.00 74.00 80 ILE A C 1
ATOM 582 O O . ILE A 1 80 ? -0.995 -5.356 7.515 1.00 74.00 80 ILE A O 1
ATOM 586 N N . THR A 1 81 ? -2.950 -5.954 8.448 1.00 81.81 81 THR A N 1
ATOM 587 C CA . THR A 1 81 ? -3.362 -6.853 7.366 1.00 81.81 81 THR A CA 1
ATOM 588 C C . THR A 1 81 ? -4.504 -6.220 6.593 1.00 81.81 81 THR A C 1
ATOM 590 O O . THR A 1 81 ? -5.518 -5.834 7.170 1.00 81.81 81 THR A O 1
ATOM 593 N N . VAL A 1 82 ? -4.331 -6.124 5.281 1.00 73.38 82 VAL A N 1
ATOM 594 C CA . VAL A 1 82 ? -5.331 -5.626 4.339 1.00 73.38 82 VAL A CA 1
ATOM 595 C C . VAL A 1 82 ? -6.025 -6.824 3.697 1.00 73.38 82 VAL A C 1
ATOM 597 O O . VAL A 1 82 ? -5.352 -7.715 3.181 1.00 73.38 82 VAL A O 1
ATOM 600 N N . THR A 1 83 ? -7.355 -6.851 3.734 1.00 69.00 83 THR A N 1
ATOM 601 C CA . THR A 1 83 ? -8.171 -7.884 3.074 1.00 69.00 83 THR A CA 1
ATOM 602 C C . THR A 1 83 ? -8.863 -7.309 1.844 1.00 69.00 83 THR A C 1
ATOM 604 O O . THR A 1 83 ? -9.448 -6.230 1.940 1.00 69.00 83 THR A O 1
ATOM 607 N N . ASP A 1 84 ? -8.788 -8.047 0.735 1.00 58.12 84 ASP A N 1
ATOM 608 C CA . ASP A 1 84 ? -9.554 -7.834 -0.506 1.00 58.12 84 ASP A CA 1
ATOM 609 C C . ASP A 1 84 ? -11.043 -8.183 -0.313 1.00 58.12 84 ASP A C 1
ATOM 611 O O . ASP A 1 84 ? -11.327 -9.203 0.367 1.00 58.12 84 ASP A O 1
#

Radius of gyration: 18.62 Å; chains: 1; bounding box: 28×17×69 Å

Sequence (84 aa):
MRQYSLVFLLLALSGLLDAQPSGKYCGSGSTIFGDFAVEIVITSSTTADIYAVYTPPGGDAGGGNVKDVKYTYDSSNGDITVTD